Protein AF-A0A1I1F0K1-F1 (afdb_monomer_lite)

Radius of gyration: 19.83 Å; chains: 1; bounding box: 36×40×51 Å

Sequence (57 aa):
MKDEVKKDYVPENSSMAQNLEEMKDLGKQMEHLRTNEELKEWGKRPGTVQHESEEEK

Secondary structure (DSSP, 8-state):
------TT---TTS-S-SSHHHHHHHHHHHHTSPPHHHHHHTT---S--SS------

Structure (mmCIF, N/CA/C/O backbone):
data_AF-A0A1I1F0K1-F1
#
_entry.id   AF-A0A1I1F0K1-F1
#
loop_
_atom_site.group_PDB
_atom_site.id
_atom_site.type_symbol
_atom_site.label_atom_id
_atom_site.label_alt_id
_atom_site.label_comp_id
_atom_site.label_asym_id
_atom_site.label_entity_id
_atom_site.label_seq_id
_atom_site.pdbx_PDB_ins_code
_atom_site.Cartn_x
_atom_site.Cartn_y
_atom_site.Cartn_z
_atom_site.occupancy
_atom_site.B_iso_or_equiv
_atom_site.auth_seq_id
_atom_site.auth_comp_id
_atom_site.auth_asym_id
_atom_site.auth_atom_id
_atom_site.pdbx_PDB_model_num
ATOM 1 N N . MET A 1 1 ? 9.657 -35.542 -20.373 1.00 42.84 1 MET A N 1
ATOM 2 C CA . MET A 1 1 ? 10.588 -34.472 -20.780 1.00 42.84 1 MET A CA 1
ATOM 3 C C . MET A 1 1 ? 10.896 -33.676 -19.527 1.00 42.84 1 MET A C 1
ATOM 5 O O . MET A 1 1 ? 9.955 -33.300 -18.845 1.00 42.84 1 MET A O 1
ATOM 9 N N . LYS A 1 2 ? 12.166 -33.577 -19.122 1.00 57.25 2 LYS A N 1
ATOM 10 C CA . LYS A 1 2 ? 12.568 -32.650 -18.059 1.00 57.25 2 LYS A C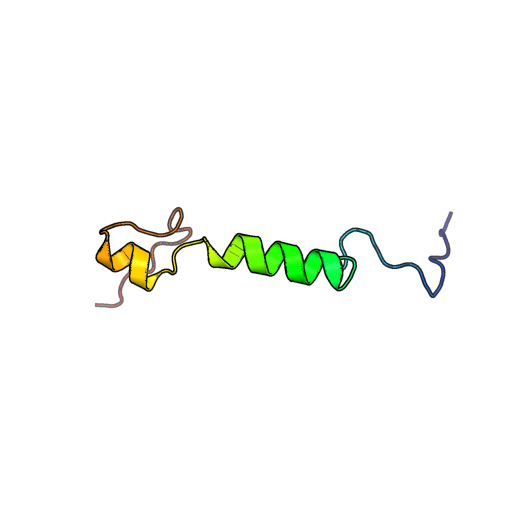A 1
ATOM 11 C C . LYS A 1 2 ? 12.896 -31.355 -18.779 1.00 57.25 2 LYS A C 1
ATOM 13 O O . LYS A 1 2 ? 13.913 -31.304 -19.461 1.00 57.25 2 LYS A O 1
ATOM 18 N N . ASP A 1 3 ? 11.999 -30.386 -18.707 1.00 65.12 3 ASP A N 1
ATOM 19 C CA . ASP A 1 3 ? 12.273 -29.066 -19.251 1.00 65.12 3 ASP A CA 1
ATOM 20 C C . ASP A 1 3 ? 13.340 -28.427 -18.361 1.00 65.12 3 ASP A C 1
ATOM 22 O O . ASP A 1 3 ? 13.114 -28.143 -17.184 1.00 65.12 3 ASP A O 1
ATOM 26 N N . GLU A 1 4 ? 14.554 -28.317 -18.893 1.00 71.62 4 GLU A N 1
ATOM 27 C CA . GLU A 1 4 ? 15.663 -27.652 -18.223 1.00 71.62 4 GLU A CA 1
ATOM 28 C C . GLU A 1 4 ? 15.316 -26.166 -18.109 1.00 71.62 4 GLU A C 1
ATOM 30 O O . GLU A 1 4 ? 15.369 -25.407 -19.079 1.00 71.62 4 GLU A O 1
ATOM 35 N N . VAL A 1 5 ? 14.895 -25.757 -16.912 1.00 72.75 5 VAL A N 1
ATOM 36 C CA . VAL A 1 5 ? 14.603 -24.358 -16.607 1.00 72.75 5 VAL A CA 1
ATOM 37 C C . VAL A 1 5 ? 15.891 -23.563 -16.804 1.00 72.75 5 VAL A C 1
ATOM 39 O O . VAL A 1 5 ? 16.908 -23.835 -16.161 1.00 72.75 5 VAL A O 1
ATOM 42 N N . LYS A 1 6 ? 15.864 -22.600 -17.733 1.00 80.69 6 LYS A N 1
ATOM 43 C CA . LYS A 1 6 ? 17.009 -21.724 -18.011 1.00 80.69 6 LYS A CA 1
ATOM 44 C C . LYS A 1 6 ? 17.453 -21.054 -16.711 1.00 80.69 6 LYS A C 1
ATOM 46 O O . LYS A 1 6 ? 16.616 -20.640 -15.918 1.00 80.69 6 LYS A O 1
ATOM 51 N N . LYS A 1 7 ? 18.765 -20.905 -16.518 1.00 74.31 7 LYS A N 1
ATOM 52 C CA . LYS A 1 7 ? 19.351 -20.345 -15.286 1.00 74.31 7 LYS A CA 1
ATOM 53 C C . LYS A 1 7 ? 18.802 -18.955 -14.917 1.00 74.31 7 LYS A C 1
ATOM 55 O O . LYS A 1 7 ? 18.725 -18.642 -13.736 1.00 74.31 7 LYS A O 1
ATOM 60 N N . ASP A 1 8 ? 18.377 -18.182 -15.915 1.00 78.75 8 ASP A N 1
ATOM 61 C CA . ASP A 1 8 ? 17.829 -16.828 -15.754 1.00 78.75 8 ASP A CA 1
ATOM 62 C C . ASP A 1 8 ? 16.290 -16.778 -15.840 1.00 78.75 8 ASP A C 1
ATOM 64 O O . ASP A 1 8 ? 15.700 -15.711 -15.998 1.00 78.75 8 ASP A O 1
ATOM 68 N N . TYR A 1 9 ? 15.613 -17.929 -15.792 1.00 82.44 9 TYR A N 1
ATOM 69 C CA . TYR A 1 9 ? 14.155 -17.980 -15.797 1.00 82.44 9 TYR A CA 1
ATOM 70 C C . TYR A 1 9 ? 13.608 -17.535 -14.441 1.00 82.44 9 TYR A C 1
ATOM 72 O O . TYR A 1 9 ? 13.799 -18.203 -13.424 1.00 82.44 9 TYR A O 1
ATOM 80 N N . VAL A 1 10 ? 12.894 -16.416 -14.448 1.00 78.25 10 VAL A N 1
ATOM 81 C CA . VAL A 1 10 ? 12.119 -15.926 -13.311 1.00 78.25 10 VAL A CA 1
ATOM 82 C C . VAL A 1 10 ? 10.675 -16.396 -13.511 1.00 78.25 10 VAL A C 1
ATOM 84 O O . VAL A 1 10 ? 10.059 -16.004 -14.503 1.00 78.25 10 VAL A O 1
ATOM 87 N N . PRO A 1 11 ? 10.132 -17.260 -12.634 1.00 79.44 11 PRO A N 1
ATOM 88 C CA . PRO A 1 11 ? 8.731 -17.657 -12.708 1.00 79.44 11 PRO A CA 1
ATOM 89 C C . PRO A 1 11 ? 7.810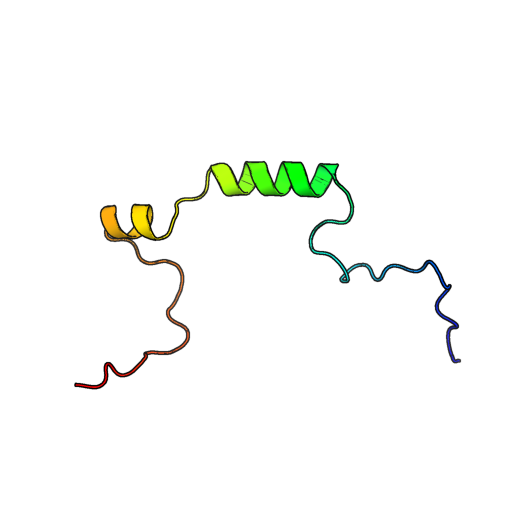 -16.437 -12.645 1.00 79.44 11 PRO A C 1
ATOM 91 O O . PRO A 1 11 ? 8.028 -15.540 -11.837 1.00 79.44 11 PRO A O 1
ATOM 94 N N . GLU A 1 12 ? 6.741 -16.426 -13.438 1.00 75.81 12 GLU A N 1
ATOM 95 C CA . GLU A 1 12 ? 5.801 -15.292 -13.486 1.00 75.81 12 GLU A CA 1
ATOM 96 C C . GLU A 1 12 ? 5.168 -14.965 -12.122 1.00 75.81 12 GLU A C 1
ATOM 98 O O . GLU A 1 12 ? 4.774 -13.831 -11.873 1.00 75.81 12 GLU A O 1
ATOM 103 N N . ASN A 1 13 ? 5.108 -15.945 -11.216 1.00 77.00 13 ASN A N 1
ATOM 104 C CA . ASN A 1 13 ? 4.571 -15.812 -9.864 1.00 77.00 13 ASN A CA 1
ATOM 105 C C . ASN A 1 13 ? 5.641 -15.622 -8.772 1.00 77.00 13 ASN A C 1
ATOM 107 O O . ASN A 1 13 ? 5.321 -15.741 -7.590 1.00 77.00 13 ASN A O 1
ATOM 111 N N . SER A 1 14 ? 6.911 -15.397 -9.121 1.00 76.50 14 SER A N 1
ATOM 112 C CA . SER A 1 14 ? 7.986 -15.342 -8.121 1.00 76.50 14 SER A CA 1
ATOM 113 C C . SER A 1 14 ? 8.020 -14.036 -7.331 1.00 76.50 14 SER A C 1
ATOM 115 O O . SER A 1 14 ? 8.544 -14.008 -6.221 1.00 76.50 14 SER A O 1
ATOM 117 N N . SER A 1 15 ? 7.511 -12.947 -7.909 1.00 81.31 15 SER A N 1
ATOM 118 C CA . SER A 1 15 ? 7.479 -11.627 -7.288 1.00 81.31 15 SER A CA 1
ATOM 119 C C . SER A 1 15 ? 6.112 -10.989 -7.477 1.00 81.31 15 SER A C 1
ATOM 121 O O . SER A 1 15 ? 5.496 -11.126 -8.528 1.00 81.31 15 SER A O 1
ATOM 123 N N . MET A 1 16 ? 5.664 -10.259 -6.457 1.00 85.06 16 MET A N 1
ATOM 124 C CA . MET A 1 16 ? 4.436 -9.463 -6.514 1.00 85.06 16 MET A CA 1
ATOM 125 C C . MET A 1 16 ? 4.576 -8.232 -7.426 1.00 85.06 16 MET A C 1
ATOM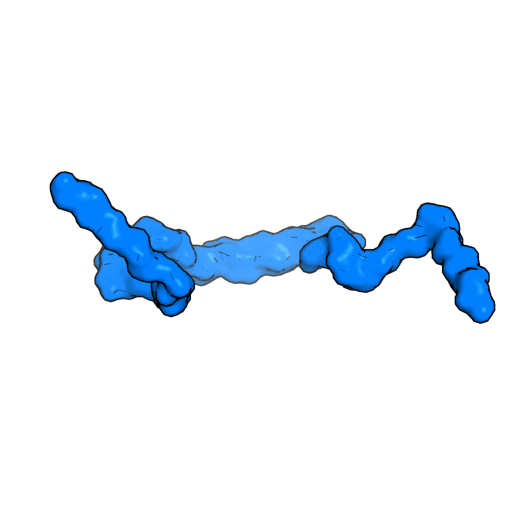 127 O O . MET A 1 16 ? 3.569 -7.698 -7.871 1.00 85.06 16 MET A O 1
ATOM 131 N N . ALA A 1 17 ? 5.812 -7.804 -7.707 1.00 88.38 17 ALA A N 1
ATOM 132 C CA . ALA A 1 17 ? 6.141 -6.784 -8.699 1.00 88.38 17 ALA A CA 1
ATOM 133 C C . ALA A 1 17 ? 7.315 -7.268 -9.559 1.00 88.38 17 ALA A C 1
ATOM 135 O O . ALA A 1 17 ? 8.360 -7.667 -9.035 1.00 88.38 17 ALA A O 1
ATOM 136 N N . GLN A 1 18 ? 7.164 -7.230 -10.874 1.00 85.94 18 GLN A N 1
ATOM 137 C CA . GLN A 1 18 ? 8.153 -7.708 -11.837 1.00 85.94 18 GLN A CA 1
ATOM 138 C C . GLN A 1 18 ? 9.321 -6.730 -12.002 1.00 85.94 18 GLN A C 1
ATOM 140 O O . GLN A 1 18 ? 10.415 -7.128 -12.399 1.00 85.94 18 GLN A O 1
ATOM 145 N N . ASN A 1 19 ? 9.108 -5.445 -11.703 1.00 89.06 19 ASN A N 1
ATOM 146 C CA . ASN A 1 19 ? 10.114 -4.397 -11.842 1.00 89.06 19 ASN A CA 1
ATOM 147 C C . ASN A 1 19 ? 9.884 -3.222 -10.864 1.00 89.06 19 ASN A C 1
ATOM 149 O O . ASN A 1 19 ? 8.902 -3.167 -10.123 1.00 89.06 19 ASN A O 1
ATOM 153 N N . LEU A 1 20 ? 10.824 -2.269 -10.856 1.00 90.06 20 LEU A N 1
ATOM 154 C CA . LEU A 1 20 ? 10.789 -1.103 -9.964 1.00 90.06 20 LEU A CA 1
ATOM 155 C C . LEU A 1 20 ? 9.634 -0.137 -10.270 1.00 90.06 20 LEU A C 1
ATOM 157 O O . LEU A 1 20 ? 9.157 0.547 -9.366 1.00 90.06 20 LEU A O 1
ATOM 161 N N . GLU A 1 21 ? 9.225 -0.032 -11.531 1.00 94.00 21 GLU A N 1
ATOM 162 C CA . GLU A 1 21 ? 8.119 0.835 -11.943 1.00 94.00 21 GLU A CA 1
ATOM 163 C C . GLU A 1 21 ? 6.795 0.307 -11.384 1.00 94.00 21 GLU A C 1
ATOM 165 O O . GLU A 1 21 ? 6.095 1.030 -10.678 1.00 94.00 21 GLU A O 1
ATOM 170 N N . GLU A 1 22 ? 6.541 -0.990 -11.548 1.00 90.62 22 GLU A N 1
ATOM 171 C CA . GLU A 1 22 ? 5.379 -1.677 -10.987 1.00 90.62 22 GLU A CA 1
ATOM 172 C C . GLU A 1 22 ? 5.347 -1.590 -9.456 1.00 90.62 22 GLU A C 1
ATOM 174 O O . GLU A 1 22 ? 4.308 -1.294 -8.869 1.00 90.62 22 GLU A O 1
ATOM 179 N N . MET A 1 23 ? 6.499 -1.736 -8.792 1.00 91.00 23 MET A N 1
ATOM 180 C CA . MET A 1 23 ? 6.597 -1.556 -7.340 1.00 91.00 23 MET A CA 1
ATOM 181 C C . MET A 1 23 ? 6.160 -0.147 -6.899 1.00 91.00 23 MET A C 1
ATOM 183 O O . MET A 1 23 ? 5.464 0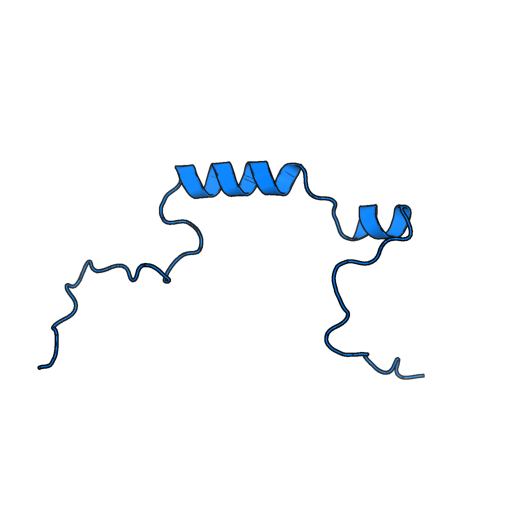.004 -5.893 1.00 91.00 23 MET A O 1
ATOM 187 N N . LYS A 1 24 ? 6.557 0.896 -7.640 1.00 94.31 24 LYS A N 1
ATOM 188 C CA . LYS A 1 24 ? 6.180 2.285 -7.330 1.00 94.31 24 LYS A CA 1
ATOM 189 C C . LYS A 1 24 ? 4.691 2.522 -7.534 1.00 94.31 24 LYS A C 1
ATOM 191 O O . LYS A 1 24 ? 4.072 3.197 -6.715 1.00 94.31 24 LYS A O 1
ATOM 196 N N . ASP A 1 25 ? 4.122 1.987 -8.605 1.00 94.75 25 ASP A N 1
ATOM 197 C CA . ASP A 1 25 ? 2.709 2.189 -8.907 1.00 94.75 25 ASP A CA 1
ATOM 198 C C . ASP A 1 25 ? 1.797 1.420 -7.949 1.00 94.75 25 ASP A C 1
ATOM 200 O O . ASP A 1 25 ? 0.786 1.970 -7.509 1.00 94.75 25 ASP A O 1
ATOM 204 N N . LEU A 1 26 ? 2.190 0.216 -7.523 1.00 92.56 26 LEU A N 1
ATOM 205 C CA . LEU A 1 26 ? 1.522 -0.497 -6.430 1.00 92.56 26 LEU A CA 1
ATOM 206 C C . LEU A 1 26 ? 1.579 0.305 -5.121 1.00 92.56 26 LEU A C 1
ATOM 208 O O . LEU A 1 26 ? 0.571 0.419 -4.426 1.00 92.56 26 LEU A O 1
ATOM 212 N N . GLY A 1 27 ? 2.723 0.924 -4.811 1.00 91.75 27 GLY A N 1
ATOM 213 C CA . GLY A 1 27 ? 2.868 1.794 -3.640 1.00 91.75 27 GLY A CA 1
ATOM 214 C C . GLY A 1 27 ? 1.901 2.985 -3.652 1.00 91.75 27 GLY A C 1
ATOM 215 O O . GLY A 1 27 ? 1.231 3.238 -2.654 1.00 91.75 27 GLY A O 1
ATOM 216 N N . LYS A 1 28 ? 1.754 3.665 -4.796 1.00 94.06 28 LYS A N 1
ATOM 217 C CA . LYS A 1 28 ? 0.783 4.767 -4.957 1.00 94.06 28 LYS A CA 1
ATOM 218 C C . LYS A 1 28 ? -0.661 4.301 -4.779 1.00 94.06 28 LYS A C 1
ATOM 220 O O . LYS A 1 28 ? -1.469 5.006 -4.185 1.00 94.06 28 LYS A O 1
ATOM 225 N N . GLN A 1 29 ? -1.003 3.115 -5.288 1.00 89.75 29 GLN A N 1
ATOM 226 C CA . GLN A 1 29 ? -2.340 2.548 -5.089 1.00 89.75 29 GLN A CA 1
ATOM 227 C C . GLN A 1 29 ? -2.618 2.288 -3.604 1.00 89.75 29 GLN A C 1
ATOM 229 O O . GLN A 1 29 ? -3.729 2.538 -3.140 1.00 89.75 29 GLN A O 1
ATOM 234 N N . MET A 1 30 ? -1.610 1.834 -2.852 1.00 89.00 30 MET A N 1
ATOM 235 C CA . MET A 1 30 ? -1.723 1.605 -1.411 1.00 89.00 30 MET A CA 1
ATOM 236 C C . MET A 1 30 ? -1.811 2.897 -0.592 1.00 89.00 30 MET A C 1
ATOM 238 O O . MET A 1 30 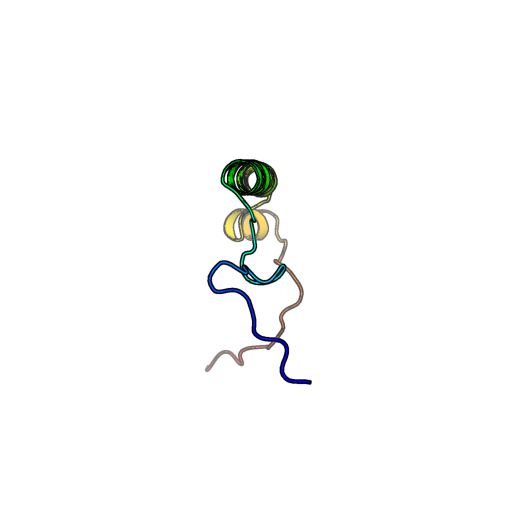? -2.479 2.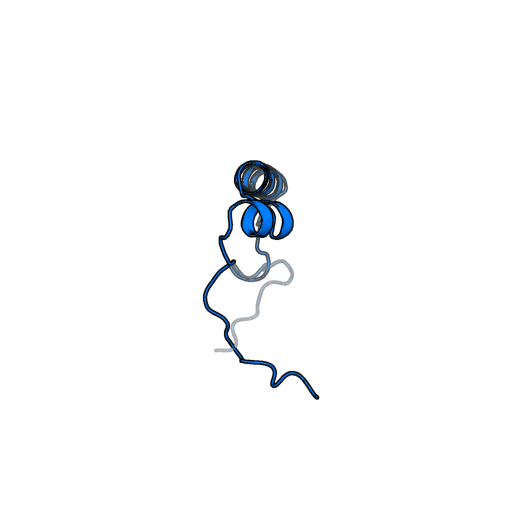895 0.435 1.00 89.00 30 MET A O 1
ATOM 242 N N . GLU A 1 31 ? -1.205 4.000 -1.037 1.00 89.12 31 GLU A N 1
ATOM 243 C CA . GLU A 1 31 ? -1.226 5.291 -0.327 1.00 89.12 31 GLU A CA 1
ATOM 244 C C . GLU A 1 31 ? -2.646 5.843 -0.122 1.00 89.12 31 GLU A C 1
ATOM 246 O O . GLU A 1 31 ? -2.929 6.517 0.865 1.00 89.12 31 GLU A O 1
ATOM 251 N N . HIS A 1 32 ? -3.569 5.528 -1.031 1.00 86.75 32 HIS A N 1
ATOM 252 C CA . HIS A 1 32 ? -4.969 5.943 -0.924 1.00 86.75 32 HIS A CA 1
ATOM 253 C C . HIS A 1 32 ? -5.841 4.982 -0.103 1.00 86.75 32 HIS A C 1
ATOM 255 O O . HIS A 1 32 ? -7.030 5.253 0.107 1.00 86.75 32 HIS A O 1
ATOM 261 N N . LEU A 1 33 ? -5.290 3.850 0.345 1.00 88.25 33 LEU A N 1
ATOM 262 C CA . LEU A 1 33 ? -5.993 2.898 1.193 1.00 88.25 33 LEU A CA 1
ATOM 263 C C . LEU A 1 33 ? -5.869 3.300 2.657 1.00 88.25 33 LEU A C 1
ATOM 265 O O . LEU A 1 33 ? -4.833 3.764 3.120 1.00 88.25 33 LEU A O 1
ATOM 269 N N . ARG A 1 34 ? -6.951 3.076 3.399 1.00 88.94 34 ARG A N 1
ATOM 270 C CA . ARG A 1 34 ? -6.979 3.377 4.827 1.00 88.94 34 ARG A CA 1
ATOM 271 C C . ARG A 1 34 ? -6.217 2.338 5.619 1.00 88.94 34 ARG A C 1
ATOM 273 O O . ARG A 1 34 ? -6.334 1.138 5.359 1.00 88.94 34 ARG A O 1
ATOM 280 N N . THR A 1 35 ? -5.525 2.804 6.642 1.00 88.50 35 THR A N 1
ATOM 281 C CA . THR A 1 35 ? -4.883 1.940 7.624 1.00 88.50 35 THR A CA 1
ATOM 282 C C . THR A 1 35 ? -5.917 1.296 8.549 1.00 88.50 35 THR A C 1
ATOM 284 O O . THR A 1 35 ? -7.067 1.732 8.665 1.00 88.50 35 THR A O 1
ATOM 287 N N . ASN A 1 36 ? -5.504 0.249 9.262 1.00 87.19 36 ASN A N 1
ATOM 288 C CA . ASN A 1 36 ? -6.359 -0.398 10.256 1.00 87.19 36 ASN A CA 1
ATOM 289 C C . ASN A 1 36 ? -6.762 0.551 11.396 1.00 87.19 36 ASN A C 1
ATOM 291 O O . ASN A 1 36 ? -7.844 0.393 11.957 1.00 87.19 36 ASN A O 1
ATOM 295 N N . GLU A 1 37 ? -5.910 1.516 11.746 1.00 88.19 37 GLU A N 1
ATOM 296 C CA . GLU A 1 37 ? -6.195 2.519 12.778 1.00 88.19 37 GLU A CA 1
ATOM 297 C C . GLU A 1 37 ? -7.283 3.487 12.305 1.00 88.19 37 GLU A C 1
ATOM 299 O O . GLU A 1 37 ? -8.302 3.640 12.975 1.00 88.19 37 GLU A O 1
ATOM 304 N N . GLU A 1 38 ? -7.150 4.013 11.086 1.00 90.31 38 GLU A N 1
ATOM 305 C CA . GLU A 1 38 ? -8.162 4.877 10.467 1.00 90.31 38 GLU A CA 1
ATOM 306 C C . GLU A 1 38 ? -9.505 4.155 10.285 1.00 90.31 38 GLU A C 1
ATOM 308 O O . GLU A 1 38 ? -10.573 4.739 10.458 1.00 90.31 38 GLU A O 1
ATOM 313 N N . LEU A 1 39 ? -9.493 2.860 9.954 1.00 89.81 39 LEU A N 1
ATOM 314 C CA . LEU A 1 39 ? -10.726 2.074 9.877 1.00 89.81 39 LEU A CA 1
ATOM 315 C C . LEU A 1 39 ? -11.414 1.961 11.244 1.00 89.81 39 LEU A C 1
ATOM 317 O O . LEU A 1 39 ? -12.636 2.119 11.301 1.00 89.81 39 LEU A O 1
ATOM 321 N N . LYS A 1 40 ? -10.655 1.751 12.332 1.00 87.94 40 LYS A N 1
ATOM 322 C CA . LYS A 1 40 ? -11.195 1.693 13.702 1.00 87.94 40 LYS A CA 1
ATOM 323 C C . LYS A 1 40 ? -11.852 3.010 14.107 1.00 87.94 40 LYS A C 1
ATOM 325 O O . LYS A 1 40 ? -12.955 2.975 14.648 1.00 87.94 40 LYS A O 1
ATOM 330 N N . GLU A 1 41 ? -11.228 4.149 13.802 1.00 91.56 41 GLU A N 1
ATOM 331 C CA . GLU A 1 41 ? -11.801 5.479 14.065 1.00 91.56 41 GLU A CA 1
ATOM 332 C C . GLU A 1 41 ? -13.151 5.681 13.363 1.00 91.56 41 GLU A C 1
ATOM 334 O O . GLU A 1 41 ? -14.053 6.326 13.889 1.00 91.56 41 GLU A O 1
ATOM 339 N N . TRP A 1 42 ? -13.325 5.070 12.191 1.00 89.25 42 TRP A N 1
ATOM 340 C CA . TRP A 1 42 ? -14.557 5.142 11.405 1.00 89.25 42 TRP A CA 1
ATOM 341 C C . TRP A 1 42 ? -15.575 4.052 11.770 1.00 89.25 42 TRP A C 1
ATOM 343 O O . TRP A 1 42 ? -16.570 3.880 11.061 1.00 89.25 42 TRP A O 1
ATOM 353 N N . GLY A 1 43 ? -15.322 3.273 12.827 1.00 88.94 43 GLY A N 1
ATOM 354 C CA . GLY A 1 43 ? -16.166 2.146 13.229 1.00 88.94 43 GLY A CA 1
ATOM 355 C C . GLY A 1 43 ? -16.206 1.007 12.203 1.00 88.94 43 GLY A C 1
ATOM 356 O O . GLY A 1 43 ? -17.132 0.197 12.215 1.00 88.94 43 GLY A O 1
ATOM 357 N N . LYS A 1 44 ? -15.228 0.940 11.291 1.00 87.44 44 LYS A N 1
ATOM 358 C CA . LYS A 1 44 ? -15.098 -0.111 10.276 1.00 87.44 44 LYS A CA 1
ATOM 359 C C . LYS A 1 44 ? -14.076 -1.152 10.723 1.00 87.44 44 LYS A C 1
ATOM 361 O O . LYS A 1 44 ? -13.132 -0.856 11.449 1.00 87.44 44 LYS A O 1
ATOM 366 N N . ARG A 1 45 ? -14.251 -2.390 10.260 1.00 83.19 45 ARG A N 1
ATOM 367 C CA . ARG A 1 45 ? -13.289 -3.477 10.475 1.00 83.19 45 ARG A CA 1
ATOM 368 C C . ARG A 1 45 ? -12.666 -3.899 9.143 1.00 83.19 45 ARG A C 1
ATOM 370 O O . ARG A 1 45 ? -13.373 -3.906 8.134 1.00 83.19 45 ARG A O 1
ATOM 377 N N . PRO A 1 46 ? -11.363 -4.214 9.120 1.00 80.75 46 PRO A N 1
ATOM 378 C CA . PRO A 1 46 ? -10.718 -4.767 7.940 1.00 80.75 46 PRO A CA 1
ATOM 379 C C . PRO A 1 46 ? -11.210 -6.198 7.707 1.00 80.75 46 PRO A C 1
ATOM 381 O O . PRO A 1 46 ? -11.232 -6.986 8.646 1.00 80.75 46 PRO A O 1
ATOM 384 N N . GLY A 1 47 ? -11.568 -6.520 6.462 1.00 80.56 47 GLY A N 1
ATOM 385 C CA . GLY A 1 47 ? -11.887 -7.877 6.005 1.00 80.56 47 GLY A CA 1
ATOM 386 C C . GLY A 1 47 ? -12.888 -8.677 6.853 1.00 80.56 47 GLY A C 1
ATOM 387 O O . GLY A 1 47 ? -13.531 -8.188 7.780 1.00 80.56 47 GLY A O 1
ATOM 388 N N . THR A 1 48 ? -13.035 -9.951 6.505 1.00 79.00 48 THR A N 1
ATOM 389 C CA . THR A 1 48 ? -13.696 -10.937 7.363 1.00 79.00 48 THR A CA 1
ATOM 390 C C . THR A 1 48 ? -12.668 -11.524 8.321 1.00 79.00 48 THR A C 1
ATOM 392 O O . THR A 1 48 ? -11.573 -11.894 7.896 1.00 79.00 48 THR A O 1
ATOM 395 N N . VAL A 1 49 ? -13.025 -11.654 9.597 1.00 80.81 49 VAL A N 1
ATOM 396 C CA . VAL A 1 49 ? -12.197 -12.353 10.586 1.00 80.81 49 VAL A CA 1
ATOM 397 C C . VAL A 1 49 ? -12.087 -13.822 10.166 1.00 80.81 49 VAL A C 1
ATOM 399 O O . VAL A 1 49 ? -13.102 -14.502 10.045 1.00 80.81 49 VAL A O 1
ATOM 402 N N . GLN A 1 50 ? -10.870 -14.294 9.878 1.00 76.75 50 GLN A N 1
ATOM 403 C CA . GLN A 1 50 ? -10.640 -15.672 9.419 1.00 76.75 50 GLN A CA 1
ATOM 404 C C . GLN A 1 50 ? -10.722 -16.686 10.568 1.00 76.75 50 GLN A C 1
ATOM 406 O O . GLN A 1 50 ? -11.180 -17.807 10.362 1.00 76.75 50 GLN A O 1
ATOM 411 N N . HIS A 1 51 ? -10.316 -16.275 11.773 1.00 76.62 51 HIS A N 1
ATOM 412 C CA . HIS A 1 51 ? -10.397 -17.065 12.999 1.00 76.62 51 HIS A CA 1
ATOM 413 C C . HIS A 1 51 ? -10.811 -16.155 14.154 1.00 76.62 51 HIS A C 1
ATOM 415 O O . HIS A 1 51 ? -10.188 -15.116 14.370 1.00 76.62 51 HIS A O 1
ATOM 421 N N . GLU A 1 52 ? -11.857 -16.530 14.886 1.00 72.94 52 GLU A N 1
ATOM 422 C CA . GLU A 1 52 ? -12.149 -15.914 16.177 1.00 72.94 52 GLU A CA 1
ATOM 423 C C . GLU A 1 52 ? -11.089 -16.421 17.157 1.00 72.94 52 GLU A C 1
ATOM 425 O O . GLU A 1 52 ? -11.052 -17.605 17.484 1.00 72.94 52 GLU A O 1
ATOM 430 N N . SER A 1 53 ? -10.165 -15.555 17.575 1.00 70.12 53 SER A N 1
ATOM 431 C CA . SER A 1 53 ? -9.380 -15.846 18.769 1.00 70.12 53 SER A CA 1
ATOM 432 C C . SER A 1 53 ? -10.349 -15.792 19.943 1.00 70.12 53 SER A C 1
ATOM 434 O O . SER A 1 53 ? -10.877 -14.716 20.234 1.00 70.12 53 SER A O 1
ATOM 436 N N . GLU A 1 54 ? -10.610 -16.931 20.583 1.00 65.81 54 GLU A N 1
ATOM 437 C CA . GLU A 1 54 ? -11.208 -16.935 21.916 1.00 65.81 54 GLU A CA 1
ATOM 438 C C . GLU A 1 54 ? -10.315 -16.048 22.789 1.00 65.81 54 GLU A C 1
ATOM 440 O O . GLU A 1 54 ? -9.137 -16.344 22.986 1.00 65.81 54 GLU A O 1
ATOM 445 N N . GLU A 1 55 ? -10.832 -14.896 23.218 1.00 60.44 55 GLU A N 1
ATOM 446 C CA . GLU A 1 55 ? -10.154 -14.082 24.220 1.00 60.44 55 GLU A CA 1
ATOM 447 C C . GLU A 1 55 ? -9.994 -14.970 25.463 1.00 60.44 55 GLU A C 1
ATOM 449 O O . GLU A 1 55 ? -10.988 -15.315 26.109 1.00 60.44 55 GLU A O 1
ATOM 454 N N . GLU A 1 56 ? -8.763 -15.400 25.761 1.00 56.34 56 GLU A N 1
ATOM 455 C CA . GLU A 1 56 ? -8.438 -16.029 27.042 1.00 56.34 56 GLU A CA 1
ATOM 456 C C . GLU A 1 56 ? -8.871 -15.054 28.150 1.00 56.34 56 GLU A C 1
ATOM 458 O O . GLU A 1 56 ? -8.332 -13.952 28.271 1.00 56.34 56 GLU A O 1
ATOM 463 N N . LYS A 1 57 ? -9.923 -15.441 28.881 1.00 42.56 57 LYS A N 1
ATOM 464 C CA . LYS A 1 57 ? -10.502 -14.698 30.008 1.00 42.56 57 LYS A CA 1
ATOM 465 C C . LYS A 1 57 ? -9.588 -14.661 31.224 1.00 42.56 57 LYS A C 1
ATOM 467 O O . LYS A 1 57 ? -8.987 -15.714 31.532 1.00 42.56 57 LYS A O 1
#

pLDDT: mean 81.1, std 11.78, range [42.56, 94.75]

Foldseek 3Di:
DPPPQPPPDDPPPNDPAPDPVSVVVVVVVCVPDDDQVRCVVVVHHPDDDPDPDPPPD